Protein AF-A0A960VYZ0-F1 (afdb_monomer_lite)

Secondary structure (DSSP, 8-state):
--HHHHT--S-----PPPPPPS---SHHHHHHGGG-GGGB-SSTT-B---GGGHHHHTT-HHHHHHHHHHHHHHS-HHHHHHHHHHHHHHHHHHHHHHHHHHHHHHHHHHHHHHHHHHHHHHHHHHHHT-

Radius of gyration: 28.59 Å; chains: 1; bounding box: 60×36×89 Å

Sequence (130 aa):
KNEFIEKLTHNSYIIQLTKLDESVQTPLDRILTIFDQKKQTKQREILEYPDEESEKFSSDELLQRAIKRLAKAVLEEKLRKDLEFEEETEETFSNIIEELKENKKALKEKDKVLEEKDRLIAELMKKVSQ

Structure (mmCIF, N/CA/C/O backbone):
data_AF-A0A960VYZ0-F1
#
_entry.id   AF-A0A960VYZ0-F1
#
loop_
_atom_site.group_PDB
_atom_site.id
_atom_site.type_symbol
_atom_site.label_atom_id
_atom_site.label_alt_id
_atom_site.label_comp_id
_atom_site.label_asym_id
_atom_site.label_entity_id
_atom_site.label_seq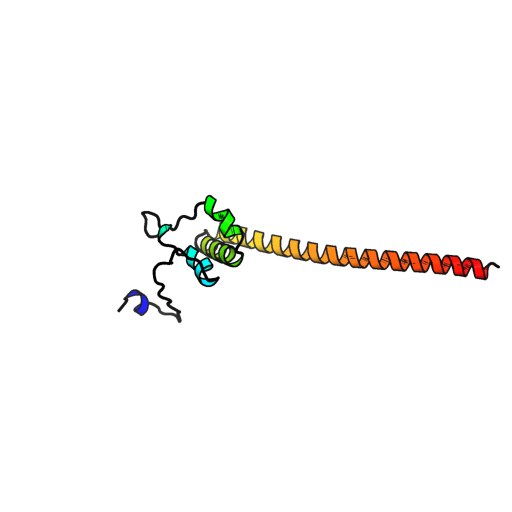_id
_atom_site.pdbx_PDB_ins_code
_atom_site.Cartn_x
_atom_site.Cartn_y
_atom_site.Cartn_z
_atom_site.occupancy
_atom_site.B_iso_or_equiv
_atom_site.auth_seq_id
_atom_site.auth_comp_id
_atom_site.auth_asym_id
_atom_site.auth_atom_id
_atom_site.pdbx_PDB_model_num
ATOM 1 N N . LYS A 1 1 ? -28.317 -13.354 28.079 1.00 53.75 1 LYS A N 1
ATOM 2 C CA . LYS A 1 1 ? -28.996 -12.502 27.070 1.00 53.75 1 LYS A CA 1
ATOM 3 C C . LYS A 1 1 ? -28.336 -11.132 27.109 1.00 53.75 1 LYS A C 1
ATOM 5 O O . LYS A 1 1 ? -28.161 -10.632 28.210 1.00 53.75 1 LYS A O 1
ATOM 10 N N . ASN A 1 2 ? -27.877 -10.599 25.977 1.00 66.00 2 ASN A N 1
ATOM 11 C CA . ASN A 1 2 ? -27.114 -9.349 25.934 1.00 66.00 2 ASN A CA 1
ATOM 12 C C . ASN A 1 2 ? -27.982 -8.248 25.305 1.00 66.00 2 ASN A C 1
ATOM 14 O O . ASN A 1 2 ? -28.375 -8.361 24.148 1.00 66.00 2 ASN A O 1
ATOM 18 N N . GLU A 1 3 ? -28.281 -7.213 26.087 1.00 71.44 3 GLU A N 1
ATOM 19 C CA . GLU A 1 3 ? -29.179 -6.104 25.736 1.00 71.44 3 GLU A CA 1
ATOM 20 C C . GLU A 1 3 ? -28.689 -5.290 24.524 1.00 71.44 3 GLU A C 1
ATOM 22 O O . GLU A 1 3 ? -29.484 -4.696 23.803 1.00 71.44 3 GLU A O 1
ATOM 27 N N . PHE A 1 4 ? -27.379 -5.295 24.262 1.00 70.94 4 PHE A N 1
ATOM 28 C CA . PHE A 1 4 ? -26.782 -4.682 23.075 1.00 70.94 4 PHE A CA 1
ATOM 29 C C . PHE A 1 4 ? -27.208 -5.397 21.786 1.00 70.94 4 PHE A C 1
ATOM 31 O O . PHE A 1 4 ? -27.502 -4.752 20.785 1.00 70.94 4 PHE A O 1
ATOM 38 N N . ILE A 1 5 ? -27.289 -6.730 21.829 1.00 71.94 5 ILE A N 1
ATOM 39 C CA . ILE A 1 5 ? -27.619 -7.557 20.661 1.00 71.94 5 ILE A CA 1
ATOM 40 C C . ILE A 1 5 ? -29.072 -7.332 20.239 1.00 71.94 5 ILE A C 1
ATOM 42 O O . ILE A 1 5 ? -29.370 -7.268 19.053 1.00 71.94 5 ILE A O 1
ATOM 46 N N . GLU A 1 6 ? -29.970 -7.157 21.207 1.00 72.06 6 GLU A N 1
ATOM 47 C CA . GLU A 1 6 ? -31.395 -6.916 20.948 1.00 72.06 6 GLU A CA 1
ATOM 48 C C . GLU A 1 6 ? -31.670 -5.500 20.403 1.00 72.06 6 GLU A C 1
ATOM 50 O O . GLU A 1 6 ? -32.715 -5.271 19.799 1.00 72.06 6 GLU A O 1
ATOM 55 N N . LYS A 1 7 ? -30.731 -4.556 20.567 1.00 78.44 7 LYS A N 1
ATOM 56 C CA . LYS A 1 7 ? -30.831 -3.181 20.045 1.00 78.44 7 LYS A CA 1
ATOM 57 C C . LYS A 1 7 ? -30.309 -3.030 18.609 1.00 78.44 7 LYS A C 1
ATOM 59 O O . LYS A 1 7 ? -30.429 -1.945 18.041 1.00 78.44 7 LYS A O 1
ATOM 64 N N . LEU A 1 8 ? -29.744 -4.079 18.005 1.00 75.81 8 LEU A N 1
ATOM 65 C CA . LEU A 1 8 ? -29.261 -4.031 16.624 1.00 75.81 8 LEU A CA 1
ATOM 66 C C . LEU A 1 8 ? -30.439 -4.055 15.646 1.00 75.81 8 LEU A C 1
ATOM 68 O O . LEU A 1 8 ? -31.165 -5.036 15.529 1.00 75.81 8 LEU A O 1
ATOM 72 N N . THR A 1 9 ? -30.613 -2.957 14.915 1.00 77.44 9 THR A N 1
ATOM 73 C CA . THR A 1 9 ? -31.700 -2.773 13.938 1.00 77.44 9 THR A CA 1
ATOM 74 C C . THR A 1 9 ? -31.329 -3.226 12.522 1.00 77.44 9 THR A C 1
ATOM 76 O O . THR A 1 9 ? -32.135 -3.099 11.606 1.00 77.44 9 THR A O 1
ATOM 79 N N . HIS A 1 10 ? -30.106 -3.728 12.329 1.00 79.44 10 HIS A N 1
ATOM 80 C CA . HIS A 1 10 ? -29.531 -4.071 11.027 1.00 79.44 10 HIS A CA 1
ATOM 81 C C . HIS A 1 10 ? -28.911 -5.475 11.064 1.00 79.44 10 HIS A C 1
ATOM 83 O O . HIS A 1 10 ? -28.435 -5.927 12.111 1.00 79.44 10 HIS A O 1
ATOM 89 N N . ASN A 1 11 ? -28.879 -6.143 9.904 1.00 74.50 11 ASN A N 1
ATOM 90 C CA . ASN A 1 11 ? -28.202 -7.430 9.733 1.00 74.50 11 ASN A CA 1
ATOM 91 C C . ASN A 1 11 ? -26.732 -7.293 10.147 1.00 74.50 11 ASN A C 1
ATOM 93 O O . ASN A 1 11 ? -25.968 -6.566 9.515 1.00 74.50 11 ASN A O 1
ATOM 97 N N . SER A 1 12 ? -26.346 -7.981 11.217 1.00 69.75 12 SER A N 1
ATOM 98 C CA . SER A 1 12 ? -25.007 -7.907 11.795 1.00 69.75 12 SER A CA 1
ATOM 99 C C . SER A 1 12 ? -24.507 -9.303 12.145 1.00 69.75 12 SER A C 1
ATOM 101 O O . SER A 1 12 ? -25.273 -10.179 12.545 1.00 69.75 12 SER A O 1
ATOM 103 N N . TYR A 1 13 ? -23.203 -9.508 11.973 1.00 74.44 13 TYR A N 1
ATOM 104 C CA . TYR A 1 13 ? -22.516 -10.721 12.396 1.00 74.44 13 TYR A CA 1
ATOM 105 C C . TYR A 1 13 ? -21.796 -10.426 13.704 1.00 74.44 13 TYR A C 1
ATOM 107 O O . TYR A 1 13 ? -20.980 -9.508 13.774 1.00 74.44 13 TYR A O 1
ATOM 115 N N . ILE A 1 14 ? -22.111 -11.195 14.743 1.00 74.88 14 ILE A N 1
ATOM 116 C CA . ILE A 1 14 ? -21.501 -11.049 16.063 1.00 74.88 14 ILE A CA 1
ATOM 117 C C . ILE A 1 14 ? -20.618 -12.261 16.292 1.00 74.88 14 ILE A C 1
ATOM 119 O O . ILE A 1 14 ? -21.106 -13.386 16.380 1.00 74.88 14 ILE A O 1
ATOM 123 N N . ILE A 1 15 ? -19.316 -12.019 16.392 1.00 69.69 15 ILE A N 1
ATOM 124 C CA . ILE A 1 15 ? -18.325 -13.054 16.662 1.00 69.69 15 ILE A CA 1
ATOM 125 C C . ILE A 1 15 ? -17.812 -12.816 18.079 1.00 69.69 15 ILE A C 1
ATOM 127 O O . ILE A 1 15 ? -17.221 -11.778 18.367 1.00 69.69 15 ILE A O 1
ATOM 131 N N . GLN A 1 16 ? -18.082 -13.761 18.980 1.00 70.25 16 GLN A N 1
ATOM 132 C CA . GLN A 1 16 ? -17.518 -13.747 20.326 1.00 70.25 16 GLN A CA 1
ATOM 133 C C . GLN A 1 16 ? -16.185 -14.485 20.303 1.00 70.25 16 GLN A C 1
ATOM 135 O O . GLN A 1 16 ? -16.138 -15.676 20.008 1.00 70.25 16 GLN A O 1
ATOM 140 N N . LEU A 1 17 ? -15.113 -13.767 20.614 1.00 68.12 17 LEU A N 1
ATOM 141 C CA . LEU A 1 17 ? -13.769 -14.321 20.703 1.00 68.12 17 LEU A CA 1
ATOM 142 C C . LEU A 1 17 ? -13.392 -14.483 22.176 1.00 68.12 17 LEU A C 1
ATOM 144 O O . LEU A 1 17 ? -13.699 -13.621 23.004 1.00 68.12 17 LEU A O 1
ATOM 148 N N . THR A 1 18 ? -12.728 -15.589 22.508 1.00 66.31 18 THR A N 1
ATOM 149 C CA . THR A 1 18 ? -11.987 -15.701 23.768 1.00 66.31 18 THR A CA 1
ATOM 150 C C . THR A 1 18 ? -10.810 -14.724 23.748 1.00 66.31 18 THR A C 1
ATOM 152 O O . THR A 1 18 ? -10.463 -14.191 22.693 1.00 66.31 18 THR A O 1
ATOM 155 N N . LYS A 1 19 ? -10.199 -14.446 24.911 1.00 66.12 19 LYS A N 1
ATOM 156 C CA . LYS A 1 19 ? -8.960 -13.652 24.939 1.00 66.12 19 LYS A CA 1
ATOM 157 C C . LYS A 1 19 ?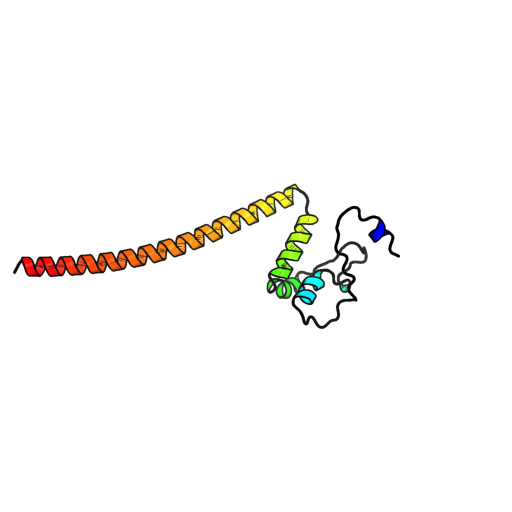 -7.967 -14.240 23.940 1.00 66.12 19 LYS A C 1
ATOM 159 O O . LYS A 1 19 ? -7.827 -15.457 23.877 1.00 66.12 19 LYS A O 1
ATOM 164 N N . LEU A 1 20 ? -7.328 -13.365 23.171 1.00 67.50 20 LEU A N 1
ATOM 165 C CA . LEU A 1 20 ? -6.308 -13.770 22.217 1.00 67.50 20 LEU A CA 1
ATOM 166 C C . LEU A 1 20 ? -5.146 -14.391 22.996 1.00 67.50 20 LEU A C 1
ATOM 168 O O . LEU A 1 20 ? -4.601 -13.765 23.910 1.00 67.50 20 LEU A O 1
ATOM 172 N N . ASP A 1 21 ? -4.829 -15.641 22.669 1.00 63.12 21 ASP A N 1
ATOM 173 C CA . ASP A 1 21 ? -3.678 -16.345 23.222 1.00 63.12 21 ASP A CA 1
ATOM 174 C C . ASP A 1 21 ? -2.377 -15.766 22.643 1.00 63.12 21 ASP A C 1
ATOM 176 O O . ASP A 1 21 ? -2.356 -15.174 21.566 1.00 63.12 21 ASP A O 1
ATOM 180 N N . GLU A 1 22 ? -1.257 -15.947 23.346 1.00 59.78 22 GLU A N 1
ATOM 181 C CA . GLU A 1 22 ? 0.044 -15.391 22.933 1.00 59.78 22 GLU A CA 1
ATOM 182 C C . GLU A 1 22 ? 0.604 -16.029 21.652 1.00 59.78 22 GLU A C 1
ATOM 184 O O . GLU A 1 22 ? 1.495 -15.464 21.014 1.00 59.78 22 GLU A O 1
ATOM 189 N N . SER A 1 23 ? 0.082 -17.190 21.238 1.00 59.50 23 SER A N 1
ATOM 190 C CA . SER A 1 23 ? 0.489 -17.833 19.991 1.00 59.50 23 SER A CA 1
ATOM 191 C C . SER A 1 23 ? -0.376 -17.361 18.827 1.00 59.50 23 SER A C 1
ATOM 193 O O . SER A 1 23 ? -1.462 -17.887 18.585 1.00 59.50 23 SER A O 1
ATOM 195 N N . VAL A 1 24 ? 0.138 -16.406 18.063 1.00 63.38 24 VAL A N 1
ATOM 196 C CA . VAL A 1 24 ? -0.476 -15.974 16.808 1.00 63.38 24 VAL A CA 1
ATOM 197 C C . VAL A 1 24 ? -0.196 -17.024 15.727 1.00 63.38 24 VAL A C 1
ATOM 199 O O . VAL A 1 24 ? 0.840 -16.984 15.060 1.00 63.38 24 VAL A O 1
ATOM 202 N N . GLN A 1 25 ? -1.086 -18.010 15.590 1.00 65.25 25 GLN A N 1
ATOM 203 C CA . GLN A 1 25 ? -0.871 -19.144 14.680 1.00 65.25 25 GLN A CA 1
ATOM 204 C C . GLN A 1 25 ? -1.500 -18.929 13.302 1.00 65.25 25 GLN A C 1
ATOM 206 O O . GLN A 1 25 ? -0.945 -19.393 12.305 1.00 65.25 25 GLN A O 1
ATOM 211 N N . THR A 1 26 ? -2.620 -18.203 13.218 1.00 74.69 26 THR A N 1
ATOM 212 C CA . THR A 1 26 ? -3.340 -18.004 11.953 1.00 74.69 26 THR A CA 1
ATOM 213 C C . THR A 1 26 ? -3.307 -16.548 11.469 1.00 74.69 26 THR A C 1
ATOM 215 O O . THR A 1 26 ? -3.149 -15.626 12.272 1.00 74.69 26 THR A O 1
ATOM 218 N N . PRO A 1 27 ? -3.492 -16.296 10.156 1.00 70.75 27 PRO A N 1
ATOM 219 C CA . PRO A 1 27 ? -3.665 -14.938 9.630 1.00 70.75 27 PRO A CA 1
ATOM 220 C C . PRO A 1 27 ? -4.849 -14.188 10.258 1.00 70.75 27 PRO A C 1
ATOM 222 O O . PRO A 1 27 ? -4.808 -12.969 10.393 1.00 70.75 27 PRO A O 1
ATOM 225 N N . LEU A 1 28 ? -5.895 -14.910 10.674 1.00 75.31 28 LEU A N 1
ATOM 226 C CA . LEU A 1 28 ? -7.030 -14.317 11.374 1.00 75.31 28 LEU A CA 1
ATOM 227 C C . LEU A 1 28 ? -6.617 -13.823 12.766 1.00 75.31 28 LEU A C 1
ATOM 229 O O . LEU A 1 28 ? -6.923 -12.687 13.109 1.00 75.31 28 LEU A O 1
ATOM 233 N N . ASP A 1 29 ? -5.860 -14.619 13.525 1.00 73.12 29 ASP A N 1
ATOM 234 C CA . ASP A 1 29 ? -5.367 -14.221 14.853 1.00 73.12 29 ASP A CA 1
ATOM 235 C C . ASP A 1 29 ? -4.462 -12.980 14.777 1.00 73.12 29 ASP A C 1
ATOM 237 O O . ASP A 1 29 ? -4.520 -12.107 15.647 1.00 73.12 29 ASP A O 1
ATOM 241 N N . ARG A 1 30 ? -3.678 -12.846 13.695 1.00 73.88 30 ARG A N 1
ATOM 242 C CA . ARG A 1 30 ? -2.864 -11.644 13.423 1.00 73.88 30 ARG A CA 1
ATOM 243 C C . ARG A 1 30 ? -3.726 -10.401 13.296 1.00 73.88 30 ARG A C 1
ATOM 245 O O . ARG A 1 30 ? -3.473 -9.413 13.973 1.00 73.88 30 ARG A O 1
ATOM 252 N N . ILE A 1 31 ? -4.770 -10.458 12.470 1.00 76.31 31 ILE A N 1
ATOM 253 C CA . ILE A 1 31 ? -5.681 -9.323 12.289 1.00 76.31 31 ILE A CA 1
ATOM 254 C C . ILE A 1 31 ? -6.424 -9.032 13.589 1.00 76.31 31 ILE A C 1
ATOM 256 O O . ILE A 1 31 ? -6.555 -7.876 13.973 1.00 76.31 31 ILE A O 1
ATOM 260 N N . LEU A 1 32 ? -6.874 -10.066 14.300 1.00 76.38 32 LEU A N 1
ATOM 261 C CA . LEU A 1 32 ? -7.587 -9.902 15.563 1.00 76.38 32 LEU A CA 1
ATOM 262 C C . LEU A 1 32 ? -6.721 -9.280 16.662 1.00 76.38 32 LEU A C 1
ATOM 264 O O . LEU A 1 32 ? -7.280 -8.692 17.583 1.00 76.38 32 LEU A O 1
ATOM 268 N N . THR A 1 33 ? -5.390 -9.304 16.532 1.00 75.19 33 THR A N 1
ATOM 269 C CA . THR A 1 33 ? -4.446 -8.647 17.456 1.00 75.19 33 THR A CA 1
ATOM 270 C C . THR A 1 33 ? -4.676 -7.130 17.575 1.00 75.19 33 THR A C 1
ATOM 272 O O . THR A 1 33 ? -4.293 -6.537 18.585 1.00 75.19 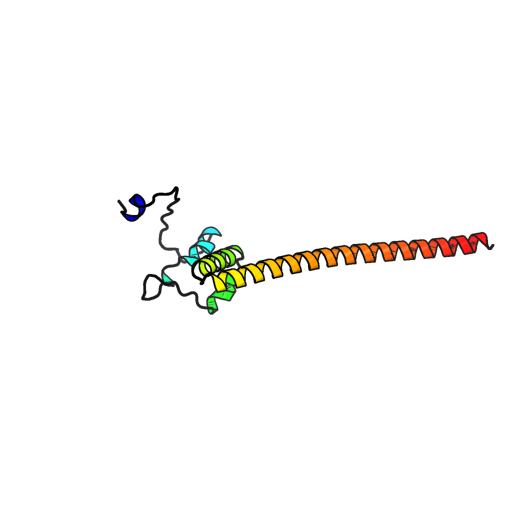33 THR A O 1
ATOM 275 N N . ILE A 1 34 ? -5.366 -6.489 16.619 1.00 75.31 34 ILE A N 1
ATOM 276 C CA . ILE A 1 34 ? -5.835 -5.097 16.777 1.00 75.31 34 ILE A CA 1
ATOM 277 C C . ILE A 1 34 ? -6.794 -4.940 17.968 1.00 75.31 34 ILE A C 1
ATOM 279 O O . ILE A 1 34 ? -6.822 -3.935 18.666 1.00 75.31 34 ILE A O 1
ATOM 283 N N . PHE A 1 35 ? -7.573 -5.966 18.275 1.00 74.12 35 PHE A N 1
ATOM 284 C CA . PHE A 1 35 ? -8.517 -5.930 19.386 1.00 74.12 35 PHE A CA 1
ATOM 285 C C . PHE A 1 35 ? -7.926 -6.502 20.677 1.00 74.12 35 PHE A C 1
ATOM 287 O O . PHE A 1 35 ? -8.681 -6.850 21.590 1.00 74.12 35 PHE A O 1
ATOM 294 N N . ASP A 1 36 ? -6.594 -6.613 20.775 1.00 74.19 36 ASP A N 1
ATOM 295 C CA . ASP A 1 36 ? -5.952 -7.097 21.991 1.00 74.19 36 ASP A CA 1
ATOM 296 C C . ASP A 1 36 ? -6.199 -6.127 23.154 1.00 74.19 36 ASP A C 1
ATOM 298 O O . ASP A 1 36 ? -5.681 -5.012 23.224 1.00 74.19 36 ASP A O 1
ATOM 302 N N . GLN A 1 37 ? -6.988 -6.597 24.115 1.00 68.62 37 GLN A N 1
ATOM 303 C CA . GLN A 1 37 ? -7.386 -5.860 25.309 1.00 68.62 37 GLN A CA 1
ATOM 304 C C . GLN A 1 37 ? -6.203 -5.555 26.238 1.00 68.62 37 GLN A C 1
ATOM 306 O O . GLN A 1 37 ? -6.344 -4.727 27.134 1.00 68.62 37 GLN A O 1
ATOM 311 N N . LYS A 1 38 ? -5.029 -6.179 26.042 1.00 69.06 38 LYS A N 1
ATOM 312 C CA . LYS A 1 38 ? -3.794 -5.803 26.753 1.00 69.06 38 LYS A CA 1
ATOM 313 C C . LYS A 1 38 ? -3.341 -4.372 26.424 1.00 69.06 38 LYS A C 1
ATOM 315 O O . LYS A 1 38 ? -2.702 -3.744 27.261 1.00 69.06 38 LYS A O 1
ATOM 320 N N . LYS A 1 39 ? -3.707 -3.852 25.247 1.00 68.31 39 LYS A N 1
ATOM 321 C CA . LYS A 1 39 ? -3.382 -2.494 24.760 1.00 68.31 39 LYS A CA 1
ATOM 322 C C . LYS A 1 39 ? -4.406 -1.440 25.177 1.00 68.31 39 LYS A C 1
ATOM 324 O O . LYS A 1 39 ? -4.341 -0.283 24.768 1.00 68.31 39 LYS A O 1
ATOM 329 N N . GLN A 1 40 ? -5.402 -1.852 25.956 1.00 66.94 40 GLN A N 1
ATOM 330 C CA . GLN A 1 40 ? -6.457 -0.976 26.429 1.00 66.94 40 GLN A CA 1
ATOM 331 C C . GLN A 1 40 ? -5.898 -0.039 27.500 1.00 66.94 40 GLN A C 1
ATOM 333 O O . GLN A 1 40 ? -5.325 -0.471 28.503 1.00 66.94 40 GLN A O 1
ATOM 338 N N . THR A 1 41 ? -6.096 1.259 27.306 1.00 63.97 41 THR A N 1
ATOM 339 C CA . THR A 1 41 ? -5.753 2.256 28.322 1.00 63.97 41 THR A CA 1
ATOM 340 C C . THR A 1 41 ? -6.715 2.195 29.513 1.00 63.97 41 THR A C 1
ATOM 342 O O . THR A 1 41 ? -7.742 1.512 29.511 1.00 63.97 41 THR A O 1
ATOM 345 N N . LYS A 1 42 ? -6.397 2.941 30.581 1.00 64.25 42 LYS A N 1
ATOM 346 C CA . LYS A 1 42 ? -7.261 3.049 31.774 1.00 64.25 42 LYS A CA 1
ATOM 347 C C . LYS A 1 42 ? -8.663 3.573 31.437 1.00 64.25 42 LYS A C 1
ATOM 349 O O . LYS A 1 42 ? -9.625 3.226 32.122 1.00 64.25 42 LYS A O 1
ATOM 354 N N . GLN A 1 43 ? -8.774 4.385 30.388 1.00 58.47 43 GLN A 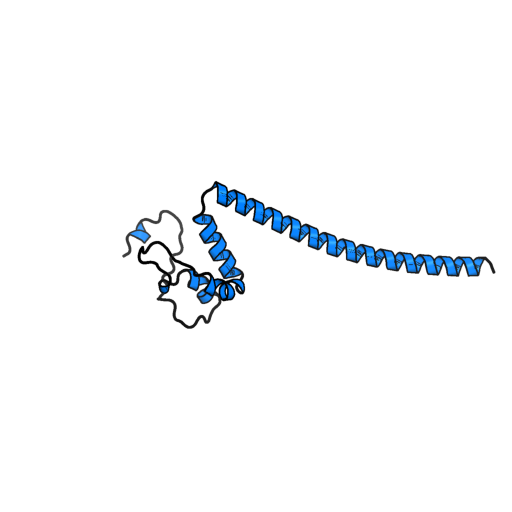N 1
ATOM 355 C CA . GLN A 1 43 ? -10.040 4.717 29.753 1.00 58.47 43 GLN A CA 1
ATOM 356 C C . GLN A 1 43 ? -10.360 3.578 28.788 1.00 58.47 43 GLN A C 1
ATOM 358 O O . GLN A 1 43 ? -9.794 3.502 27.706 1.00 58.47 43 GLN A O 1
ATOM 363 N N . ARG A 1 44 ? -11.251 2.669 29.197 1.00 60.66 44 ARG A N 1
ATOM 364 C CA . ARG A 1 44 ? -11.616 1.410 28.508 1.00 60.66 44 ARG A CA 1
ATOM 365 C C . ARG A 1 44 ? -12.114 1.553 27.054 1.00 60.66 44 ARG A C 1
ATOM 367 O O . ARG A 1 44 ? -12.574 0.580 26.467 1.00 60.66 44 ARG A O 1
ATOM 374 N N . GLU A 1 45 ? -12.037 2.740 26.484 1.00 61.56 45 GLU A N 1
ATOM 375 C CA . GLU A 1 45 ? -12.541 3.132 25.175 1.00 61.56 45 GLU A CA 1
ATOM 376 C C . GLU A 1 45 ? -11.404 3.370 24.168 1.00 61.56 45 GLU A C 1
ATOM 378 O O . GLU A 1 45 ? -11.671 3.415 22.971 1.00 61.56 45 GLU A O 1
ATOM 383 N N . ILE A 1 46 ? -10.144 3.473 24.621 1.00 64.56 46 ILE A N 1
ATOM 384 C CA . ILE A 1 46 ? -8.990 3.771 23.761 1.00 64.56 46 ILE A CA 1
ATOM 385 C C . ILE A 1 46 ? -7.974 2.625 23.819 1.00 64.56 46 ILE A C 1
ATOM 387 O O . ILE A 1 46 ? -7.508 2.232 24.894 1.00 64.56 46 ILE A O 1
ATOM 391 N N . LEU A 1 47 ? -7.627 2.108 22.641 1.00 68.75 47 LEU A N 1
ATOM 392 C CA . LEU A 1 47 ? -6.530 1.165 22.422 1.00 68.75 47 LEU A CA 1
ATOM 393 C C . LEU A 1 47 ? -5.313 1.951 21.930 1.00 68.75 47 LEU A C 1
ATOM 395 O O . LEU A 1 47 ? -5.387 2.600 20.886 1.00 68.75 47 LEU A O 1
ATOM 399 N N . GLU A 1 48 ? -4.215 1.902 22.680 1.00 66.56 48 GLU A N 1
ATOM 400 C CA . GLU A 1 48 ? -2.952 2.530 22.286 1.00 66.56 48 GLU A CA 1
ATOM 401 C C . GLU A 1 48 ? -2.083 1.524 21.534 1.00 66.56 48 GLU A C 1
ATOM 403 O O . GLU A 1 48 ? -1.826 0.417 22.007 1.00 66.56 48 GLU A O 1
ATOM 408 N N . TYR A 1 49 ? -1.615 1.924 20.356 1.00 66.56 49 TYR A N 1
ATOM 409 C CA . TYR A 1 49 ? -0.671 1.147 19.566 1.00 66.56 49 TYR A CA 1
ATOM 410 C C . TYR A 1 49 ? 0.685 1.842 19.630 1.00 66.56 49 TYR A C 1
ATOM 412 O O . TYR A 1 49 ? 0.843 2.881 18.992 1.00 66.56 49 TYR A O 1
ATOM 420 N N . PRO A 1 50 ? 1.642 1.323 20.416 1.00 59.06 50 PRO A N 1
ATOM 421 C CA . PRO A 1 50 ? 2.971 1.909 20.478 1.00 59.06 50 PRO A CA 1
ATOM 422 C C . PRO A 1 50 ? 3.710 1.726 19.145 1.00 59.06 50 PRO A C 1
ATOM 424 O O . PRO A 1 50 ? 3.673 0.651 18.541 1.00 59.06 50 PRO A O 1
ATOM 427 N N . ASP A 1 51 ? 4.427 2.769 18.720 1.00 54.78 51 ASP A N 1
ATOM 428 C CA . ASP A 1 51 ? 5.191 2.799 17.465 1.00 54.78 51 ASP A CA 1
ATOM 429 C C . ASP A 1 51 ? 6.269 1.700 17.385 1.00 54.78 51 ASP A C 1
ATOM 431 O O . ASP A 1 51 ? 6.630 1.266 16.298 1.00 54.78 51 ASP A O 1
ATOM 435 N N . GLU A 1 52 ? 6.752 1.173 18.512 1.00 52.41 52 GLU A N 1
ATOM 436 C CA . GLU A 1 52 ? 7.737 0.073 18.556 1.00 52.41 52 GLU A CA 1
ATOM 437 C C . GLU A 1 52 ? 7.199 -1.248 17.980 1.00 52.41 52 GLU A C 1
ATOM 439 O O . GLU A 1 52 ? 7.940 -2.091 17.475 1.00 52.41 52 GLU A O 1
ATOM 444 N N . GLU A 1 53 ? 5.884 -1.432 18.030 1.00 55.38 53 GLU A N 1
ATOM 445 C CA . GLU A 1 53 ? 5.200 -2.600 17.487 1.00 55.38 53 GLU A CA 1
ATOM 446 C C . GLU A 1 53 ? 4.873 -2.403 15.987 1.00 55.38 53 GLU A C 1
ATOM 448 O O . GLU A 1 53 ? 4.579 -3.368 15.272 1.00 55.38 53 GLU A O 1
ATOM 453 N N . SER A 1 54 ? 5.022 -1.166 15.483 1.00 53.94 54 SER A N 1
ATOM 454 C CA . SER A 1 54 ? 4.781 -0.796 14.087 1.00 53.94 54 SER A CA 1
ATOM 455 C C . SER A 1 54 ? 5.682 -1.543 13.112 1.00 53.94 54 SER A C 1
ATOM 457 O O . SER A 1 54 ? 5.225 -1.844 12.019 1.00 53.94 54 SER A O 1
ATOM 459 N N . GLU A 1 55 ? 6.909 -1.929 13.477 1.00 52.97 55 GLU A N 1
ATOM 460 C CA . GLU A 1 55 ? 7.794 -2.681 12.572 1.00 52.97 55 GLU A CA 1
ATOM 461 C C . GLU A 1 55 ? 7.265 -4.095 12.292 1.00 52.97 55 GLU A C 1
ATOM 463 O O . GLU A 1 55 ? 7.293 -4.566 11.153 1.00 52.97 55 GLU A O 1
ATOM 468 N N . LYS A 1 56 ? 6.703 -4.762 13.309 1.00 55.44 56 LYS A N 1
ATOM 469 C CA . LYS A 1 56 ? 6.048 -6.070 13.135 1.00 55.44 56 LYS A CA 1
ATOM 470 C C . LYS A 1 56 ? 4.737 -5.922 12.371 1.00 55.44 56 LYS A C 1
ATOM 472 O O . LYS A 1 56 ? 4.432 -6.750 11.515 1.00 55.44 56 LYS A O 1
ATOM 477 N N . PHE A 1 57 ? 4.004 -4.843 12.627 1.00 56.78 57 PHE A N 1
ATOM 478 C CA . PHE A 1 57 ? 2.762 -4.521 11.926 1.00 56.78 57 PHE A CA 1
ATOM 479 C C . PHE A 1 57 ? 2.965 -4.043 10.492 1.00 56.78 57 PHE A C 1
ATOM 481 O O . PHE A 1 57 ? 2.094 -4.262 9.660 1.00 56.78 57 PHE A O 1
ATOM 488 N N . SER A 1 58 ? 4.126 -3.472 10.178 1.00 56.06 58 SER A N 1
ATOM 489 C CA . SER A 1 58 ? 4.476 -3.000 8.837 1.00 56.06 58 SER A CA 1
ATOM 490 C C . SER A 1 58 ? 4.727 -4.134 7.856 1.00 56.06 58 SER A C 1
ATOM 492 O O . SER A 1 58 ? 4.693 -3.921 6.649 1.00 56.06 58 SER A O 1
ATOM 494 N N . SER A 1 59 ? 4.957 -5.345 8.365 1.00 62.62 59 SER A N 1
ATOM 495 C CA . SER A 1 59 ? 5.124 -6.535 7.533 1.00 62.62 59 SER A CA 1
ATOM 496 C C . SER A 1 59 ? 3.802 -7.165 7.076 1.00 62.62 59 SER A C 1
ATOM 498 O O . SER A 1 59 ? 3.814 -7.950 6.129 1.00 62.62 59 SER A O 1
ATOM 500 N N . ASP A 1 60 ? 2.671 -6.840 7.718 1.00 71.06 60 ASP A N 1
ATOM 501 C CA . ASP A 1 60 ? 1.369 -7.455 7.435 1.00 71.06 60 ASP A CA 1
ATOM 502 C C . ASP A 1 60 ? 0.397 -6.437 6.812 1.00 71.06 60 ASP A C 1
ATOM 504 O O . ASP A 1 60 ? -0.207 -5.599 7.486 1.00 71.06 60 ASP A O 1
ATOM 508 N N . GLU A 1 61 ? 0.241 -6.524 5.491 1.00 74.31 61 GLU A N 1
ATOM 509 C CA . GLU A 1 61 ? -0.581 -5.618 4.680 1.00 74.31 61 GLU A CA 1
ATOM 510 C C . GLU A 1 61 ? -2.057 -5.596 5.123 1.00 74.31 61 GLU A C 1
ATOM 512 O O . GLU A 1 61 ? -2.702 -4.542 5.146 1.00 74.31 61 GLU A O 1
ATOM 517 N N . LEU A 1 62 ? -2.609 -6.749 5.526 1.00 74.19 62 LEU A N 1
ATOM 518 C CA . LEU A 1 62 ? -4.006 -6.844 5.964 1.00 74.19 62 LEU A CA 1
ATOM 519 C C . LEU A 1 62 ? -4.223 -6.095 7.278 1.00 74.19 62 LEU A C 1
ATOM 521 O O . LEU A 1 62 ? -5.239 -5.415 7.456 1.00 74.19 62 LEU A O 1
ATOM 525 N N . LEU A 1 63 ? -3.253 -6.204 8.178 1.00 74.88 63 LEU A N 1
ATOM 526 C CA . LEU A 1 63 ? -3.259 -5.545 9.472 1.00 74.88 63 LEU A CA 1
ATOM 527 C C . LEU A 1 63 ? -3.118 -4.026 9.328 1.00 74.88 63 LEU A C 1
ATOM 529 O O . LEU A 1 63 ? -3.916 -3.281 9.904 1.00 74.88 63 LEU A O 1
ATOM 533 N N . GLN A 1 64 ? -2.194 -3.563 8.481 1.00 74.44 64 GLN A N 1
ATOM 534 C CA . GLN A 1 64 ? -2.075 -2.142 8.143 1.00 74.44 64 GLN A CA 1
ATOM 535 C C . GLN A 1 64 ? -3.372 -1.589 7.552 1.00 74.44 64 GLN A C 1
ATOM 537 O O . GLN A 1 64 ? -3.845 -0.527 7.962 1.00 74.44 64 GLN A O 1
ATOM 542 N N . ARG A 1 65 ? -4.003 -2.326 6.630 1.00 75.75 65 ARG A N 1
ATOM 543 C CA . ARG A 1 65 ? -5.268 -1.908 6.017 1.00 75.75 65 ARG A CA 1
ATOM 544 C C . ARG A 1 65 ? -6.402 -1.808 7.038 1.00 75.75 65 ARG A C 1
ATOM 546 O O . ARG A 1 65 ? -7.225 -0.895 6.944 1.00 75.75 65 ARG A O 1
ATOM 553 N N . ALA A 1 66 ? -6.460 -2.722 8.006 1.00 78.56 66 ALA A N 1
ATOM 554 C CA . ALA A 1 66 ? -7.441 -2.681 9.088 1.00 78.56 66 ALA A CA 1
ATOM 555 C C . ALA A 1 66 ? -7.228 -1.465 10.003 1.00 78.56 66 ALA A C 1
ATOM 557 O O . ALA A 1 66 ? -8.181 -0.725 10.256 1.00 78.56 66 ALA A O 1
ATOM 558 N N . ILE A 1 67 ? -5.987 -1.208 10.427 1.00 75.81 67 ILE A N 1
ATOM 559 C CA . ILE A 1 67 ? -5.634 -0.049 11.263 1.00 75.81 67 ILE A CA 1
ATOM 560 C C . ILE A 1 67 ? -5.925 1.257 10.524 1.00 75.81 67 ILE A C 1
ATOM 562 O O . ILE A 1 67 ? -6.580 2.133 11.081 1.00 75.81 67 ILE A O 1
ATOM 566 N N . LYS A 1 68 ? -5.532 1.373 9.251 1.00 74.25 68 LYS A N 1
ATOM 567 C CA . LYS A 1 68 ? -5.802 2.564 8.432 1.00 74.25 68 LYS A CA 1
ATOM 568 C C . LYS A 1 68 ? -7.300 2.844 8.323 1.00 74.25 68 LYS A C 1
ATOM 570 O O . LYS A 1 68 ? -7.724 3.984 8.483 1.00 74.25 68 LYS A O 1
ATOM 575 N N . ARG A 1 69 ? -8.125 1.807 8.126 1.00 76.62 69 ARG A N 1
ATOM 576 C CA . ARG A 1 69 ? -9.595 1.933 8.112 1.00 76.62 69 ARG A CA 1
ATOM 577 C C . ARG A 1 69 ? -10.165 2.363 9.461 1.00 76.62 69 ARG A C 1
ATOM 579 O O . ARG A 1 69 ? -11.063 3.201 9.485 1.00 76.62 69 ARG A O 1
ATOM 586 N N . LEU A 1 70 ? -9.661 1.804 10.560 1.00 75.19 70 LEU A N 1
ATOM 587 C CA . LEU A 1 70 ? -10.084 2.178 11.911 1.00 75.19 70 LEU A CA 1
ATOM 588 C C . LEU A 1 70 ? -9.689 3.622 12.236 1.00 75.19 70 LEU A C 1
ATOM 590 O O . LEU A 1 70 ? -10.535 4.388 12.686 1.00 75.19 70 LEU A O 1
ATOM 594 N N . ALA A 1 71 ? -8.457 4.026 11.921 1.00 72.81 71 ALA A N 1
ATOM 595 C CA . ALA A 1 71 ? -7.999 5.404 12.053 1.00 72.81 71 ALA A CA 1
ATOM 596 C C . ALA A 1 71 ? -8.887 6.347 11.230 1.00 72.81 71 ALA A C 1
ATOM 598 O O . ALA A 1 71 ? -9.448 7.296 11.767 1.00 72.81 71 ALA A O 1
ATOM 599 N N . LYS A 1 72 ? -9.144 6.022 9.959 1.00 71.06 72 LYS A N 1
ATOM 600 C CA . LYS A 1 72 ? -10.025 6.791 9.065 1.00 71.06 72 LYS A CA 1
ATOM 601 C C . LYS A 1 72 ? -11.454 6.969 9.593 1.00 71.06 72 LYS A C 1
ATOM 603 O O . LYS A 1 72 ? -12.083 7.980 9.293 1.00 71.06 72 LYS A O 1
ATOM 608 N N . ALA A 1 73 ? -11.968 6.009 10.362 1.00 71.12 73 ALA A N 1
ATOM 609 C CA . ALA A 1 73 ? -13.289 6.095 10.984 1.00 71.12 73 ALA A CA 1
ATOM 610 C C . ALA A 1 73 ? -13.325 7.025 12.212 1.00 71.12 73 ALA A C 1
ATOM 612 O O . ALA A 1 73 ? -14.386 7.559 12.526 1.00 71.12 73 ALA A O 1
ATOM 613 N N . VAL A 1 74 ? -12.188 7.213 12.890 1.00 70.94 74 VAL A N 1
ATOM 614 C CA . VAL A 1 74 ? -12.048 8.088 14.070 1.00 70.94 74 VAL A CA 1
ATOM 615 C C . VAL A 1 74 ? -11.675 9.525 13.678 1.00 70.94 74 VAL A C 1
ATOM 617 O O . VAL A 1 74 ? -11.995 10.461 14.407 1.00 70.94 74 VAL A O 1
ATOM 620 N N . LEU A 1 75 ? -11.014 9.718 12.533 1.00 69.88 75 LEU A N 1
ATOM 621 C CA . LEU A 1 75 ? -10.538 11.026 12.073 1.00 69.88 75 LEU A CA 1
ATOM 622 C C . LEU A 1 75 ? -11.682 11.967 11.651 1.00 69.88 75 LEU A C 1
ATOM 624 O O . LEU A 1 75 ? -12.695 11.546 11.089 1.00 69.88 75 LEU A O 1
ATOM 628 N N . GLU A 1 76 ? -11.486 13.269 11.881 1.00 74.00 76 GLU A N 1
ATOM 629 C CA . GLU A 1 76 ? -12.414 14.322 11.453 1.00 74.00 76 GLU A CA 1
ATOM 630 C C . GLU A 1 76 ? -12.574 14.367 9.924 1.00 74.00 76 GLU A C 1
ATOM 632 O O . GLU A 1 76 ? -11.641 14.080 9.172 1.00 74.00 76 GLU A O 1
ATOM 637 N N . GLU A 1 77 ? -13.749 14.793 9.444 1.00 75.25 77 GLU A N 1
ATOM 638 C CA . GLU A 1 77 ? -14.125 14.746 8.020 1.00 75.25 77 GLU A CA 1
ATOM 639 C C . GLU A 1 77 ? -13.103 15.416 7.089 1.00 75.25 77 GLU A C 1
ATOM 641 O O . GLU A 1 77 ? -12.849 14.919 5.993 1.00 75.25 77 GLU A O 1
ATOM 646 N N . LYS A 1 78 ? -12.501 16.529 7.521 1.00 74.62 78 LYS A N 1
ATOM 647 C CA . LYS A 1 78 ? -11.502 17.256 6.730 1.00 74.62 78 LYS A CA 1
ATOM 648 C C . LYS A 1 78 ? -10.234 16.425 6.524 1.00 74.62 78 LYS A C 1
ATOM 650 O O . LYS A 1 78 ? -9.842 16.187 5.390 1.00 74.62 78 LYS A O 1
ATOM 655 N N . LEU A 1 79 ? -9.666 15.914 7.614 1.00 74.44 79 LEU A N 1
ATOM 656 C CA . LEU A 1 79 ? -8.469 15.074 7.581 1.00 74.44 79 LEU A CA 1
ATOM 657 C C . LEU A 1 79 ? -8.731 13.746 6.854 1.00 74.44 79 LEU A C 1
ATOM 659 O O . LEU A 1 79 ? -7.856 13.221 6.173 1.00 74.44 79 LEU A O 1
ATOM 663 N N . ARG A 1 80 ? -9.963 13.229 6.936 1.00 77.00 80 ARG A N 1
ATOM 664 C CA . ARG A 1 80 ? -10.392 12.047 6.182 1.00 77.00 80 ARG A CA 1
ATOM 665 C C . ARG A 1 80 ? -10.351 12.267 4.668 1.00 77.00 80 ARG A C 1
ATOM 667 O O . ARG A 1 80 ? -9.908 11.373 3.955 1.00 77.00 80 ARG A O 1
ATOM 674 N N . LYS A 1 81 ? -10.823 13.426 4.195 1.00 80.06 81 LYS A N 1
ATOM 675 C CA . LYS A 1 81 ? -10.801 13.796 2.770 1.00 80.06 81 LYS A CA 1
ATOM 676 C C . LYS A 1 81 ? -9.383 14.041 2.270 1.00 80.06 81 LYS A C 1
ATOM 678 O O . LYS A 1 81 ? -9.065 13.610 1.169 1.00 80.06 81 LYS A O 1
ATOM 683 N N . ASP A 1 82 ? -8.544 14.678 3.083 1.00 76.69 82 ASP A N 1
ATOM 684 C CA . ASP A 1 82 ? -7.138 14.904 2.738 1.00 76.69 82 ASP A CA 1
ATOM 685 C C . ASP A 1 82 ? -6.404 13.561 2.558 1.00 76.69 82 ASP A C 1
ATOM 687 O O . ASP A 1 82 ? -5.764 13.342 1.535 1.00 76.69 82 ASP A O 1
ATOM 691 N N . LEU A 1 83 ? -6.602 12.607 3.477 1.00 80.44 83 LEU A N 1
ATOM 692 C CA . LEU A 1 83 ? -6.034 11.257 3.355 1.00 80.44 83 LEU A CA 1
ATOM 693 C C . LEU A 1 83 ? -6.584 10.465 2.157 1.00 80.44 83 LEU A C 1
ATOM 695 O O . LEU A 1 83 ? -5.842 9.717 1.531 1.00 80.44 83 LEU A O 1
ATOM 699 N N . GLU A 1 84 ? -7.876 10.598 1.838 1.00 81.62 84 GLU A N 1
ATOM 700 C CA . GLU A 1 84 ? -8.472 9.982 0.638 1.00 81.62 84 GLU A CA 1
ATOM 701 C C . GLU A 1 84 ? -7.836 10.507 -0.643 1.00 81.62 84 GLU A C 1
ATOM 703 O O . GLU A 1 84 ? -7.511 9.732 -1.540 1.00 81.62 84 GLU A O 1
ATOM 708 N N . PHE A 1 85 ? -7.642 11.819 -0.703 1.00 85.00 85 PHE A N 1
ATOM 709 C CA . PHE A 1 85 ? -7.013 12.469 -1.836 1.00 85.00 85 PHE A CA 1
ATOM 710 C C . PHE A 1 85 ? -5.548 12.041 -1.996 1.00 85.00 85 PHE A C 1
ATOM 712 O O . PHE A 1 85 ? -5.099 11.790 -3.116 1.00 85.00 85 PHE A O 1
ATOM 719 N N . GLU A 1 86 ? -4.806 11.920 -0.891 1.00 84.06 86 GLU A N 1
ATOM 720 C CA . GLU A 1 86 ? -3.434 11.402 -0.906 1.00 84.06 86 GLU A CA 1
ATOM 721 C C . GLU A 1 86 ? -3.374 9.951 -1.409 1.00 84.06 86 GLU A C 1
ATOM 723 O O . GLU A 1 86 ? -2.558 9.658 -2.281 1.00 84.06 86 GLU A O 1
ATOM 728 N N . GLU A 1 87 ? -4.262 9.066 -0.933 1.00 83.44 87 GLU A N 1
ATOM 729 C CA . GLU A 1 87 ? -4.348 7.672 -1.405 1.00 83.44 87 GLU A CA 1
ATOM 730 C C . GLU A 1 87 ? -4.613 7.588 -2.917 1.00 83.44 87 GLU A C 1
ATOM 732 O O . GLU A 1 87 ? -3.915 6.862 -3.625 1.00 83.44 87 GLU A O 1
ATOM 737 N N . GLU A 1 88 ? -5.595 8.341 -3.421 1.00 86.94 88 GLU A N 1
ATOM 738 C CA . GLU A 1 88 ? -5.934 8.373 -4.852 1.00 86.94 88 GLU A CA 1
ATOM 739 C C . GLU A 1 88 ? -4.766 8.912 -5.691 1.00 86.94 88 GLU A C 1
ATOM 741 O O . GLU A 1 88 ? -4.433 8.390 -6.761 1.00 86.94 88 GLU A O 1
ATOM 746 N N . THR A 1 89 ? -4.098 9.946 -5.187 1.00 88.06 89 THR A N 1
ATOM 747 C CA . THR A 1 89 ? -2.928 10.526 -5.844 1.00 88.06 89 THR A CA 1
ATOM 748 C C . THR A 1 89 ? -1.789 9.507 -5.917 1.00 88.06 89 THR A C 1
ATOM 750 O O . THR A 1 89 ? -1.198 9.313 -6.978 1.00 88.06 89 THR A O 1
ATOM 753 N N . GLU A 1 90 ? -1.492 8.799 -4.830 1.00 89.25 90 GLU A N 1
ATOM 754 C CA . GLU A 1 90 ? -0.427 7.793 -4.810 1.00 89.25 90 GLU A CA 1
ATOM 755 C C . GLU A 1 90 ? -0.730 6.605 -5.740 1.00 89.25 90 GLU A C 1
ATOM 757 O O . GLU A 1 90 ? 0.143 6.176 -6.501 1.00 89.25 90 GLU A O 1
ATOM 762 N N . GLU A 1 91 ? -1.978 6.128 -5.759 1.00 89.38 91 GLU A N 1
ATOM 763 C CA . GLU A 1 91 ? -2.418 5.061 -6.665 1.00 89.38 91 GLU A CA 1
ATOM 764 C C . GLU A 1 91 ? -2.279 5.476 -8.137 1.00 89.38 91 GLU A C 1
ATOM 766 O O . GLU A 1 91 ? -1.701 4.744 -8.948 1.00 89.38 91 GLU A O 1
ATOM 771 N N . THR A 1 92 ? -2.738 6.681 -8.489 1.00 90.06 92 THR A N 1
ATOM 772 C CA . THR A 1 92 ? -2.622 7.195 -9.862 1.00 90.06 92 THR A CA 1
ATOM 773 C C . THR A 1 92 ? -1.166 7.353 -10.294 1.00 90.06 92 THR A C 1
ATOM 775 O O . THR A 1 92 ? -0.812 6.939 -11.400 1.00 90.06 92 THR A O 1
ATOM 778 N N . PHE A 1 93 ? -0.288 7.865 -9.426 1.00 91.00 93 PHE A N 1
ATOM 779 C CA . PHE A 1 93 ? 1.146 7.930 -9.714 1.00 91.00 93 PHE A CA 1
ATOM 780 C C . PHE A 1 93 ? 1.771 6.546 -9.892 1.00 91.00 93 PHE A C 1
ATOM 782 O O . PHE A 1 93 ? 2.571 6.361 -10.813 1.00 91.00 93 PHE A O 1
ATOM 789 N N . SER A 1 94 ? 1.413 5.574 -9.051 1.00 90.94 94 SER A N 1
ATOM 790 C CA . SER A 1 94 ? 1.916 4.202 -9.167 1.00 90.94 94 SER A CA 1
ATOM 791 C C . SER A 1 94 ? 1.546 3.583 -10.519 1.00 90.94 94 SER A C 1
ATOM 793 O O . SER A 1 94 ? 2.425 3.083 -11.227 1.00 90.94 94 SER A O 1
ATOM 795 N N . ASN A 1 95 ? 0.282 3.726 -10.932 1.00 92.00 95 ASN A N 1
ATOM 796 C CA . ASN A 1 95 ? -0.207 3.250 -12.228 1.00 92.00 95 ASN A CA 1
ATOM 797 C C . ASN A 1 95 ? 0.534 3.920 -13.397 1.00 92.00 95 ASN A C 1
ATOM 799 O O . ASN A 1 95 ? 1.012 3.242 -14.306 1.00 92.00 95 ASN A O 1
ATOM 803 N N . ILE A 1 96 ? 0.727 5.243 -13.341 1.00 93.50 96 ILE A N 1
ATOM 804 C CA . ILE A 1 96 ? 1.491 5.984 -14.359 1.00 93.50 96 ILE A CA 1
ATOM 805 C C . ILE A 1 96 ? 2.943 5.489 -14.430 1.00 93.50 96 ILE A C 1
ATOM 807 O O . ILE A 1 96 ? 3.506 5.346 -15.517 1.00 93.50 96 ILE A O 1
ATOM 811 N N . ILE A 1 97 ? 3.583 5.226 -13.287 1.00 94.44 97 ILE A N 1
ATOM 812 C CA . ILE A 1 97 ? 4.956 4.703 -13.245 1.00 94.44 97 ILE A CA 1
ATOM 813 C C . ILE A 1 97 ? 5.030 3.317 -13.891 1.00 94.44 97 ILE A C 1
ATOM 815 O O . ILE A 1 97 ? 6.009 3.020 -14.586 1.00 94.44 97 ILE A O 1
ATOM 819 N N . GLU A 1 98 ? 4.039 2.462 -13.657 1.00 94.81 98 GLU A N 1
ATOM 820 C CA . GLU A 1 98 ? 3.961 1.139 -14.271 1.00 94.81 98 GLU A CA 1
ATOM 821 C C . GLU A 1 98 ? 3.803 1.239 -15.792 1.00 94.81 98 GLU A C 1
ATOM 823 O O . GLU A 1 98 ? 4.648 0.710 -16.523 1.00 94.81 98 GLU A O 1
ATOM 828 N N . GLU A 1 99 ? 2.852 2.040 -16.276 1.00 95.50 99 GLU A N 1
ATOM 829 C CA . GLU A 1 99 ? 2.674 2.302 -17.710 1.00 95.50 99 GLU A CA 1
ATOM 830 C C . GLU A 1 99 ? 3.939 2.888 -18.356 1.00 95.50 99 GLU A C 1
ATOM 832 O O . GLU A 1 99 ? 4.356 2.482 -19.445 1.00 95.50 99 GLU A O 1
ATOM 837 N N . LEU A 1 100 ? 4.618 3.826 -17.687 1.00 95.31 100 LEU A N 1
ATOM 838 C CA . LEU A 1 100 ? 5.876 4.394 -18.176 1.00 95.31 100 LEU A CA 1
ATOM 839 C C . LEU A 1 100 ? 6.981 3.339 -18.285 1.00 95.31 100 LEU A C 1
ATOM 841 O O . LEU A 1 100 ? 7.774 3.371 -19.234 1.00 95.31 100 LEU A O 1
ATOM 845 N N . LYS A 1 101 ? 7.058 2.396 -17.339 1.00 96.06 101 LYS A N 1
ATOM 846 C CA . LYS A 1 101 ? 8.020 1.286 -17.404 1.00 96.06 101 LYS A CA 1
ATOM 847 C C . LYS A 1 101 ? 7.727 0.380 -18.594 1.00 96.06 101 LYS A C 1
ATOM 849 O O . LYS A 1 101 ? 8.672 -0.009 -19.286 1.00 96.06 101 LYS A O 1
ATOM 854 N N . GLU A 1 102 ? 6.464 0.058 -18.844 1.00 96.00 102 GLU A N 1
ATOM 855 C CA . GLU A 1 102 ? 6.051 -0.757 -19.991 1.00 96.00 102 GLU A CA 1
ATOM 856 C C . GLU A 1 102 ? 6.350 -0.058 -21.317 1.00 96.00 102 GLU A C 1
ATOM 858 O O . GLU A 1 102 ? 7.044 -0.616 -22.172 1.00 96.00 102 GLU A O 1
ATOM 863 N N . ASN A 1 103 ? 5.959 1.210 -21.445 1.00 95.56 103 ASN A N 1
ATOM 864 C CA . ASN A 1 103 ? 6.241 2.024 -22.625 1.00 95.56 103 ASN A CA 1
ATOM 865 C C . ASN A 1 103 ? 7.745 2.135 -22.901 1.00 95.56 103 ASN A C 1
ATOM 867 O O . ASN A 1 103 ? 8.189 2.014 -24.045 1.00 95.56 103 ASN A O 1
ATOM 871 N N . LYS A 1 104 ? 8.565 2.297 -21.856 1.00 96.25 104 LYS A N 1
ATOM 872 C CA . LYS A 1 104 ? 10.027 2.337 -21.990 1.00 96.25 104 LYS A CA 1
ATOM 873 C C . LYS A 1 104 ? 10.612 1.002 -22.458 1.00 96.25 104 LYS A C 1
ATOM 875 O O . LYS A 1 104 ? 11.599 1.009 -23.195 1.00 96.25 104 LYS A O 1
ATOM 880 N N . LYS A 1 105 ? 10.045 -0.136 -22.043 1.00 95.94 105 LYS A N 1
ATOM 881 C CA . LYS A 1 105 ? 10.448 -1.458 -22.557 1.00 95.94 105 LYS A CA 1
ATOM 882 C C . LYS A 1 105 ? 10.088 -1.593 -24.036 1.00 95.94 105 LYS A C 1
ATOM 884 O O . LYS A 1 105 ? 10.967 -1.920 -24.829 1.00 95.94 105 LYS A O 1
ATOM 889 N N . ALA A 1 106 ? 8.856 -1.248 -24.407 1.00 95.19 106 ALA A N 1
ATOM 890 C CA . ALA A 1 106 ? 8.391 -1.302 -25.791 1.00 95.19 106 ALA A CA 1
ATOM 891 C C . ALA A 1 106 ? 9.213 -0.394 -26.725 1.00 95.19 106 ALA A C 1
ATOM 893 O O . ALA A 1 106 ? 9.550 -0.790 -27.841 1.00 95.19 106 ALA A O 1
ATOM 894 N N . LEU A 1 107 ? 9.592 0.806 -26.267 1.00 95.50 107 LEU A N 1
ATOM 895 C CA . LEU A 1 107 ? 10.479 1.704 -27.015 1.00 95.50 107 LEU A CA 1
ATOM 896 C C . LEU A 1 107 ? 11.856 1.080 -27.254 1.00 95.50 107 LEU A C 1
ATOM 898 O O . LEU A 1 107 ? 12.307 1.037 -28.392 1.00 95.50 107 LEU A O 1
ATOM 902 N N . LYS A 1 108 ? 12.481 0.505 -26.219 1.00 96.00 108 LYS A N 1
ATOM 903 C CA . LYS A 1 108 ? 13.779 -0.175 -26.365 1.00 96.00 108 LYS A CA 1
ATOM 904 C C . LYS A 1 108 ? 13.736 -1.340 -27.352 1.00 96.00 108 LYS A C 1
ATOM 906 O O . LYS A 1 108 ? 14.723 -1.595 -28.036 1.00 96.00 108 LYS A O 1
ATOM 911 N N . GLU A 1 109 ? 12.637 -2.085 -27.396 1.00 95.50 109 GLU A N 1
ATOM 912 C CA . GLU A 1 109 ? 12.461 -3.159 -28.378 1.00 95.50 109 GLU A CA 1
ATOM 913 C C . GLU A 1 109 ? 12.324 -2.603 -29.795 1.00 95.50 109 GLU A C 1
ATOM 915 O O . GLU A 1 109 ? 12.972 -3.107 -30.713 1.00 95.50 109 GLU A O 1
ATOM 920 N N . LYS A 1 110 ? 11.551 -1.525 -29.973 1.00 94.44 110 LYS A N 1
ATOM 921 C CA . LYS A 1 110 ? 11.434 -0.844 -31.267 1.00 94.44 110 LYS A CA 1
ATOM 922 C C . LYS A 1 110 ? 12.767 -0.283 -31.755 1.00 94.44 110 LYS A C 1
ATOM 924 O O . LYS A 1 110 ? 13.065 -0.454 -32.934 1.00 94.44 110 LYS A O 1
ATOM 929 N N . ASP A 1 111 ? 13.567 0.314 -30.875 1.00 95.75 111 ASP A N 1
ATOM 930 C CA . ASP A 1 111 ? 14.891 0.843 -31.225 1.00 95.75 111 ASP A CA 1
ATOM 931 C C . ASP A 1 111 ? 15.815 -0.270 -31.737 1.00 95.75 111 ASP A C 1
ATOM 933 O O . ASP A 1 111 ? 16.433 -0.122 -32.788 1.00 95.75 111 ASP A O 1
ATOM 937 N N . LYS A 1 112 ? 15.834 -1.435 -31.073 1.00 95.56 112 LYS A N 1
ATOM 938 C CA . LYS A 1 112 ? 16.606 -2.603 -31.541 1.00 95.56 112 LYS A CA 1
ATOM 939 C C . LYS A 1 112 ? 16.167 -3.079 -32.924 1.00 95.56 112 LYS A C 1
ATOM 941 O O . LYS A 1 112 ? 17.005 -3.349 -33.778 1.00 95.56 112 LYS A O 1
ATOM 946 N N . VAL A 1 113 ? 14.856 -3.172 -33.154 1.00 95.31 113 VAL A N 1
ATOM 947 C CA . VAL A 1 113 ? 14.312 -3.570 -34.463 1.00 95.31 113 VAL A CA 1
ATOM 948 C C . VAL A 1 113 ? 14.678 -2.548 -35.540 1.00 95.31 113 VAL A C 1
ATOM 950 O O . VAL A 1 113 ? 14.935 -2.924 -36.684 1.00 95.31 113 VAL A O 1
ATOM 953 N N . LEU A 1 114 ? 14.696 -1.258 -35.198 1.00 95.06 114 LEU A N 1
ATOM 954 C CA . LEU A 1 114 ? 15.082 -0.199 -36.124 1.00 95.06 114 LEU A CA 1
ATOM 955 C C . LEU A 1 114 ? 16.572 -0.295 -36.481 1.00 95.06 114 LEU A C 1
ATOM 957 O O . LEU A 1 114 ? 16.900 -0.310 -37.664 1.00 95.06 114 LEU A O 1
ATOM 961 N N . GLU A 1 115 ? 17.447 -0.490 -35.490 1.00 95.50 115 GLU A N 1
ATOM 962 C CA . GLU A 1 115 ? 18.884 -0.709 -35.711 1.00 95.50 115 GLU A CA 1
ATOM 963 C C . GLU A 1 115 ? 19.161 -1.934 -36.601 1.00 95.50 115 GLU A C 1
ATOM 965 O O . GLU A 1 115 ? 20.020 -1.887 -37.486 1.00 95.50 115 GLU A O 1
ATOM 970 N N . GLU A 1 116 ? 18.436 -3.039 -36.401 1.00 94.69 116 GLU A N 1
ATOM 971 C CA . GLU A 1 116 ? 18.546 -4.226 -37.257 1.00 94.69 116 GLU A CA 1
ATOM 972 C C . GLU A 1 116 ? 18.109 -3.937 -38.697 1.00 94.69 116 GLU A C 1
ATOM 974 O O . GLU A 1 116 ? 18.796 -4.331 -39.646 1.00 94.69 116 GLU A O 1
ATOM 979 N N . LYS A 1 117 ? 16.997 -3.216 -38.878 1.00 94.00 117 LYS A N 1
ATOM 980 C CA . LYS A 1 117 ? 16.526 -2.805 -40.207 1.00 94.00 117 LYS A CA 1
ATOM 981 C C . LYS A 1 117 ? 17.525 -1.892 -40.908 1.00 94.00 117 LYS A C 1
ATOM 983 O O . LYS A 1 117 ? 17.812 -2.127 -42.080 1.00 94.00 117 LYS A O 1
ATOM 988 N N . ASP A 1 118 ? 18.090 -0.914 -40.208 1.00 95.19 118 ASP A N 1
ATOM 989 C CA . ASP A 1 118 ? 19.085 0.003 -40.771 1.00 95.19 118 ASP A CA 1
ATOM 990 C C . ASP A 1 118 ? 20.348 -0.745 -41.221 1.00 95.19 118 ASP A C 1
ATOM 992 O O . ASP A 1 118 ? 20.869 -0.492 -42.312 1.00 95.19 118 ASP A O 1
ATOM 996 N N . ARG A 1 119 ? 20.802 -1.739 -40.442 1.00 94.50 119 ARG A N 1
ATOM 997 C CA . ARG A 1 119 ? 21.917 -2.620 -40.837 1.00 94.50 119 ARG A CA 1
ATOM 998 C C . ARG A 1 119 ? 21.608 -3.419 -42.101 1.00 94.50 119 ARG A C 1
ATOM 1000 O O . ARG A 1 119 ? 22.442 -3.462 -43.005 1.00 94.50 119 ARG A O 1
ATOM 1007 N N . LEU A 1 120 ? 20.424 -4.029 -42.181 1.00 94.25 120 LEU A N 1
ATOM 1008 C CA . LEU A 1 120 ? 20.002 -4.797 -43.357 1.00 94.25 120 LEU A CA 1
ATOM 1009 C C . LEU A 1 120 ? 19.894 -3.911 -44.603 1.00 94.25 120 LEU A C 1
ATOM 1011 O O . LEU A 1 120 ? 20.345 -4.304 -45.679 1.00 94.25 120 LEU A O 1
ATOM 1015 N N . ILE A 1 121 ? 19.340 -2.704 -44.463 1.00 94.44 121 ILE A N 1
ATOM 1016 C CA . ILE A 1 121 ? 19.252 -1.724 -45.552 1.00 94.44 121 ILE A CA 1
ATOM 1017 C C . ILE A 1 121 ? 20.654 -1.334 -46.030 1.00 94.44 121 ILE A C 1
ATOM 1019 O O . ILE A 1 121 ? 20.905 -1.347 -47.235 1.00 94.44 121 ILE A O 1
ATOM 1023 N N . ALA A 1 122 ? 21.582 -1.043 -45.114 1.00 93.19 122 ALA A N 1
ATOM 1024 C CA . ALA A 1 122 ? 22.960 -0.706 -45.465 1.00 93.19 122 ALA A CA 1
ATOM 1025 C C . ALA A 1 122 ? 23.665 -1.849 -46.219 1.00 93.19 122 ALA A C 1
ATOM 1027 O O . ALA A 1 122 ? 24.364 -1.609 -47.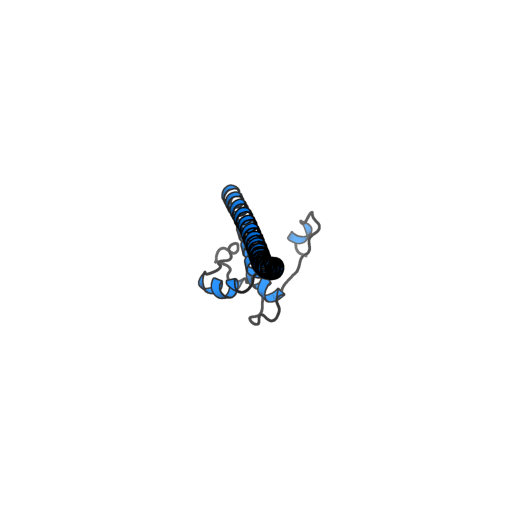208 1.00 93.19 122 ALA A O 1
ATOM 1028 N N . GLU A 1 123 ? 23.452 -3.099 -45.799 1.00 92.31 123 GLU A N 1
ATOM 1029 C CA . GLU A 1 123 ? 24.002 -4.269 -46.489 1.00 92.31 123 GLU A CA 1
ATOM 1030 C C . GLU A 1 123 ? 23.402 -4.446 -47.894 1.00 92.31 123 GLU A C 1
ATOM 1032 O O . GLU A 1 123 ? 24.134 -4.694 -48.857 1.00 92.31 123 GLU A O 1
ATOM 1037 N N . LEU A 1 124 ? 22.084 -4.274 -48.037 1.00 92.94 124 LEU A N 1
ATOM 1038 C CA . LEU A 1 124 ? 21.400 -4.340 -49.331 1.00 92.94 124 LEU A CA 1
ATOM 1039 C C . LEU A 1 124 ? 21.868 -3.233 -50.281 1.00 92.94 124 LEU A C 1
ATOM 1041 O O . LEU A 1 124 ? 22.170 -3.524 -51.437 1.00 92.94 124 LEU A O 1
ATOM 1045 N N . MET A 1 125 ? 22.004 -1.989 -49.809 1.00 92.56 125 MET A N 1
ATOM 1046 C CA . MET A 1 125 ? 22.521 -0.883 -50.628 1.00 92.56 125 MET A CA 1
ATOM 1047 C C . MET A 1 125 ? 23.936 -1.161 -51.142 1.00 92.56 125 MET A C 1
ATOM 1049 O O . MET A 1 125 ? 24.246 -0.864 -52.299 1.00 92.56 125 MET A O 1
ATOM 1053 N N . LYS A 1 126 ? 24.785 -1.779 -50.311 1.00 90.69 126 LYS A N 1
ATOM 1054 C CA . LYS A 1 126 ? 26.136 -2.183 -50.714 1.00 90.69 126 LYS A CA 1
ATOM 1055 C C . LYS A 1 126 ? 26.115 -3.253 -51.810 1.00 90.69 126 LYS A C 1
ATOM 1057 O O . LYS A 1 126 ? 26.917 -3.163 -52.731 1.00 90.69 126 LYS A O 1
ATOM 1062 N N . LYS A 1 127 ? 25.200 -4.227 -51.731 1.00 88.62 127 LYS A N 1
ATOM 1063 C CA . LYS A 1 127 ? 25.032 -5.277 -52.757 1.00 88.62 127 LYS A CA 1
ATOM 1064 C C . LYS A 1 127 ? 24.474 -4.742 -54.075 1.00 88.62 127 LYS A C 1
ATOM 1066 O O . LYS A 1 127 ? 24.860 -5.237 -55.119 1.00 88.62 127 LYS A O 1
ATOM 1071 N N . VAL A 1 128 ? 23.579 -3.754 -54.032 1.00 87.62 128 VAL A N 1
ATOM 1072 C CA . VAL A 1 128 ? 23.000 -3.129 -55.238 1.00 87.62 128 VAL A CA 1
ATOM 1073 C C . VAL A 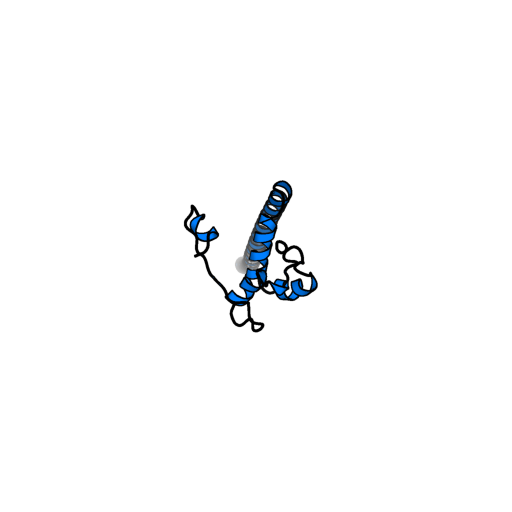1 128 ? 23.999 -2.207 -55.949 1.00 87.62 128 VAL A C 1
ATOM 1075 O O . VAL A 1 128 ? 23.871 -1.974 -57.145 1.00 87.62 128 VAL A O 1
ATOM 1078 N N . SER A 1 129 ? 24.988 -1.676 -55.225 1.00 75.69 129 SER A N 1
ATOM 1079 C CA . SER A 1 129 ? 26.022 -0.793 -55.788 1.00 75.69 129 SER A CA 1
ATOM 1080 C C . SER A 1 129 ? 27.257 -1.539 -56.327 1.00 75.69 129 SER A C 1
ATOM 1082 O O . SER A 1 129 ? 28.207 -0.880 -56.750 1.00 75.69 129 SER A O 1
ATOM 1084 N N . GLN A 1 130 ? 27.274 -2.878 -56.270 1.00 58.38 130 GLN A N 1
ATOM 1085 C CA . GLN A 1 130 ? 28.283 -3.752 -56.890 1.00 58.38 130 GLN A CA 1
ATOM 1086 C C . GLN A 1 130 ? 27.768 -4.303 -58.218 1.00 58.38 130 GLN A C 1
ATOM 1088 O O . GLN A 1 130 ? 28.611 -4.449 -59.130 1.00 58.38 130 GLN A O 1
#

pLDDT: mean 77.29, std 12.76, range [52.41, 96.25]

Foldseek 3Di:
DDPVVVPDPDDDDDDDDDQLDPDPPDPVSVLCVQVHQVQQDPPNPDRDDDCVCVVVQVVDPSNVVSVVVVVLVVDDPVVNVVVVVVVVVVVVVVVVVVVVVVVVVVVVVVVVVVVVVVVVVVVVVVVVVD